Protein AF-A0A0L0P709-F1 (afdb_monomer_lite)

Foldseek 3Di:
DVVVVVVVVPDPVCVVVCVCVVVVVVVVVVVVVVVVVVVVVVVVVVVVVVVVVVVVVQVVCCVVQNDPNVNVVVVVVVVVVVD

Structure (mmCIF, N/CA/C/O backbone):
data_AF-A0A0L0P709-F1
#
_entry.id   AF-A0A0L0P709-F1
#
loop_
_atom_site.group_PDB
_atom_site.id
_atom_site.type_symbol
_atom_site.label_atom_id
_atom_site.label_alt_id
_atom_site.label_comp_id
_atom_site.label_asym_id
_atom_site.label_entity_id
_atom_site.label_seq_id
_atom_site.pdbx_PDB_ins_code
_atom_site.Cartn_x
_atom_site.Cartn_y
_atom_site.Cartn_z
_atom_site.occupancy
_atom_site.B_iso_or_equiv
_atom_site.auth_seq_id
_atom_site.auth_comp_id
_atom_site.auth_asym_id
_atom_site.auth_atom_id
_atom_site.pdbx_PDB_model_num
ATOM 1 N N . MET A 1 1 ? 3.517 0.221 -25.417 1.00 59.69 1 MET A N 1
ATOM 2 C CA . MET A 1 1 ? 4.409 -0.955 -25.317 1.00 59.69 1 MET A CA 1
ATOM 3 C C . MET A 1 1 ? 4.935 -1.325 -26.698 1.00 59.69 1 MET A C 1
ATOM 5 O O . MET A 1 1 ? 6.134 -1.514 -26.826 1.00 59.69 1 MET A O 1
ATOM 9 N N . ASP A 1 2 ? 4.089 -1.272 -27.724 1.00 62.56 2 ASP A N 1
ATOM 10 C CA . ASP A 1 2 ? 4.407 -1.601 -29.124 1.00 62.56 2 ASP A CA 1
ATOM 11 C C . ASP A 1 2 ? 5.620 -0.857 -29.710 1.00 62.56 2 ASP A C 1
ATOM 13 O O . ASP A 1 2 ? 6.531 -1.496 -30.222 1.00 62.56 2 ASP A O 1
ATOM 17 N N . ALA A 1 3 ? 5.729 0.465 -29.531 1.00 61.97 3 ALA A N 1
ATOM 18 C CA . ALA A 1 3 ? 6.890 1.232 -30.012 1.00 61.97 3 ALA A CA 1
ATOM 19 C C . ALA A 1 3 ? 8.228 0.814 -29.354 1.00 61.97 3 ALA A C 1
ATOM 21 O O . ALA A 1 3 ? 9.291 0.884 -29.972 1.00 61.97 3 ALA A O 1
ATOM 22 N N . LEU A 1 4 ? 8.192 0.342 -28.100 1.00 60.88 4 LEU A N 1
ATOM 23 C CA . LEU A 1 4 ? 9.377 -0.192 -27.422 1.00 60.88 4 LEU A CA 1
ATOM 24 C C . LEU A 1 4 ? 9.697 -1.602 -27.917 1.00 60.88 4 LEU A C 1
ATOM 26 O O . LEU A 1 4 ? 10.866 -1.925 -28.090 1.00 60.88 4 LEU A O 1
ATOM 30 N N . GLU A 1 5 ? 8.686 -2.440 -28.154 1.00 65.06 5 GLU A N 1
ATOM 31 C CA . GLU A 1 5 ? 8.890 -3.748 -28.776 1.00 65.06 5 GLU A CA 1
ATOM 32 C C . GLU A 1 5 ? 9.493 -3.616 -30.175 1.00 65.06 5 GLU A C 1
ATOM 34 O O . GLU A 1 5 ? 10.387 -4.380 -30.521 1.00 65.06 5 GLU A O 1
ATOM 39 N N . GLU A 1 6 ? 9.072 -2.626 -30.958 1.00 64.31 6 GLU A N 1
ATOM 40 C CA . GLU A 1 6 ? 9.666 -2.301 -32.257 1.00 64.31 6 GLU A CA 1
ATOM 41 C C . GLU A 1 6 ? 11.118 -1.819 -32.125 1.00 64.31 6 GLU A C 1
ATOM 43 O O . GLU A 1 6 ? 11.997 -2.301 -32.840 1.00 64.31 6 GLU A O 1
ATOM 48 N N . CYS A 1 7 ? 11.420 -0.966 -31.142 1.00 62.34 7 CYS A N 1
ATOM 49 C CA . CYS A 1 7 ? 12.793 -0.571 -30.814 1.00 62.34 7 CYS A CA 1
ATOM 50 C C . CYS A 1 7 ? 13.645 -1.762 -30.320 1.00 62.34 7 CYS A C 1
ATOM 52 O O . CYS A 1 7 ? 14.818 -1.902 -30.662 1.00 62.34 7 CYS A O 1
ATOM 54 N N . HIS A 1 8 ? 13.051 -2.685 -29.563 1.00 63.72 8 HIS A N 1
ATOM 55 C CA . HIS A 1 8 ? 13.693 -3.916 -29.111 1.00 63.72 8 HIS A CA 1
ATOM 56 C C . HIS A 1 8 ? 13.816 -4.978 -30.214 1.00 63.72 8 HIS A C 1
ATOM 58 O O . HIS A 1 8 ? 14.629 -5.892 -30.070 1.00 63.72 8 HIS A O 1
ATOM 64 N N . LYS A 1 9 ? 13.080 -4.861 -31.318 1.00 70.38 9 LYS A N 1
ATOM 65 C CA . LYS A 1 9 ? 13.300 -5.645 -32.540 1.00 70.38 9 LYS A CA 1
ATOM 66 C C . LYS A 1 9 ? 14.425 -5.058 -33.403 1.00 70.38 9 LYS A C 1
ATOM 68 O O . LYS A 1 9 ? 14.949 -5.768 -34.256 1.00 70.38 9 LYS A O 1
ATOM 73 N N . ALA A 1 10 ? 14.835 -3.806 -33.170 1.00 63.31 10 ALA A N 1
ATOM 74 C CA . ALA A 1 10 ? 15.964 -3.200 -33.867 1.00 63.31 10 ALA A CA 1
ATOM 75 C C . ALA A 1 10 ? 17.303 -3.852 -33.467 1.00 63.31 10 ALA A C 1
ATOM 77 O O . ALA A 1 10 ? 17.503 -4.269 -32.321 1.00 63.31 10 ALA A O 1
ATOM 78 N N . GLU A 1 11 ? 18.210 -3.936 -34.446 1.00 69.69 11 GLU A N 1
ATOM 79 C CA . GLU A 1 11 ? 19.461 -4.695 -34.386 1.00 69.69 11 GLU A CA 1
ATOM 80 C C . GLU A 1 11 ? 20.290 -4.440 -33.118 1.00 69.69 11 GLU A C 1
ATOM 82 O O . GLU A 1 11 ? 20.447 -3.305 -32.661 1.00 69.69 11 GLU A O 1
ATOM 87 N N . PHE A 1 12 ? 20.873 -5.519 -32.586 1.00 71.56 12 PHE A N 1
ATOM 88 C CA . PHE A 1 12 ? 21.702 -5.564 -31.375 1.00 71.56 12 PHE A CA 1
ATOM 89 C C . PHE A 1 12 ? 22.724 -4.415 -31.270 1.00 71.56 12 PHE A C 1
ATOM 91 O O . PHE A 1 12 ? 22.914 -3.855 -30.191 1.00 71.56 12 PHE A O 1
ATOM 98 N N . LEU A 1 13 ? 23.317 -4.005 -32.396 1.00 71.31 13 LEU A N 1
ATOM 99 C CA . LEU A 1 13 ? 24.285 -2.908 -32.479 1.00 71.31 13 LEU A CA 1
ATOM 100 C C . LEU A 1 13 ? 23.719 -1.550 -32.042 1.00 71.31 13 LEU A C 1
ATOM 102 O O . LEU A 1 13 ? 24.392 -0.826 -31.314 1.00 71.31 13 LEU A O 1
ATOM 106 N N . LYS A 1 14 ? 22.478 -1.202 -32.401 1.00 72.56 14 LYS A N 1
ATOM 107 C CA . LYS A 1 14 ? 21.874 0.083 -31.994 1.00 72.56 14 LYS A CA 1
ATOM 108 C C . LYS A 1 14 ? 21.659 0.155 -30.483 1.00 72.56 14 LYS A C 1
ATOM 110 O O . LYS A 1 14 ? 21.844 1.210 -29.879 1.00 72.56 14 LYS A O 1
ATOM 115 N N . LYS A 1 15 ? 21.329 -0.986 -29.869 1.00 69.44 15 LYS A N 1
ATOM 116 C CA . LYS A 1 15 ? 21.198 -1.120 -28.413 1.00 69.44 15 LYS A CA 1
ATOM 117 C C . LYS A 1 15 ? 22.552 -1.027 -27.720 1.00 69.44 15 LYS A C 1
ATOM 119 O O . LYS A 1 15 ? 22.677 -0.295 -26.745 1.00 69.44 15 LYS A O 1
ATOM 124 N N . ALA A 1 16 ? 23.559 -1.733 -28.239 1.00 76.06 16 ALA A N 1
ATOM 125 C CA . ALA A 1 16 ? 24.919 -1.703 -27.701 1.00 76.06 16 ALA A CA 1
ATOM 126 C C . ALA A 1 16 ? 25.533 -0.293 -27.764 1.00 76.06 16 ALA A C 1
ATOM 128 O O . ALA A 1 16 ? 26.245 0.109 -26.850 1.00 76.06 16 ALA A O 1
ATOM 129 N N . MET A 1 17 ? 25.194 0.477 -28.801 1.00 80.81 17 MET A N 1
ATOM 130 C CA . MET A 1 17 ? 25.635 1.863 -28.986 1.00 80.81 17 MET A CA 1
ATOM 131 C C . MET A 1 17 ? 24.762 2.899 -28.252 1.00 80.81 17 MET A C 1
ATOM 133 O O . MET A 1 17 ? 25.018 4.095 -28.364 1.00 80.81 17 MET A O 1
ATOM 137 N N . GLY A 1 18 ? 23.733 2.477 -27.504 1.00 76.25 18 GLY A N 1
ATOM 138 C CA . GLY A 1 18 ? 22.933 3.367 -26.653 1.00 76.25 18 GLY A CA 1
ATOM 139 C C . GLY A 1 18 ? 21.953 4.284 -27.391 1.00 76.25 18 GLY A C 1
ATOM 140 O O . GLY A 1 18 ? 21.479 5.259 -26.811 1.00 76.25 18 GLY A O 1
ATOM 141 N N . MET A 1 19 ? 21.606 3.977 -28.644 1.00 78.06 19 MET A N 1
ATOM 142 C CA . MET A 1 19 ? 20.733 4.824 -29.475 1.00 78.06 19 MET A CA 1
ATOM 143 C C . MET A 1 19 ? 19.269 4.889 -29.006 1.00 78.06 19 MET A C 1
ATOM 145 O O . MET A 1 19 ? 18.493 5.635 -29.586 1.00 78.06 19 MET A O 1
ATOM 149 N N . CYS A 1 20 ? 18.884 4.112 -27.988 1.00 76.19 20 CYS A N 1
ATOM 150 C CA . CYS A 1 20 ? 17.525 4.063 -27.433 1.00 76.19 20 CYS A CA 1
ATOM 151 C C . CYS A 1 20 ? 17.466 4.383 -25.926 1.00 76.19 20 CYS A C 1
ATOM 153 O O . CYS A 1 20 ? 16.520 3.997 -25.234 1.00 76.19 20 CYS A O 1
ATOM 155 N N . ASN A 1 21 ? 18.525 4.985 -25.369 1.00 82.19 21 ASN A N 1
ATOM 156 C CA . ASN A 1 21 ? 18.614 5.234 -2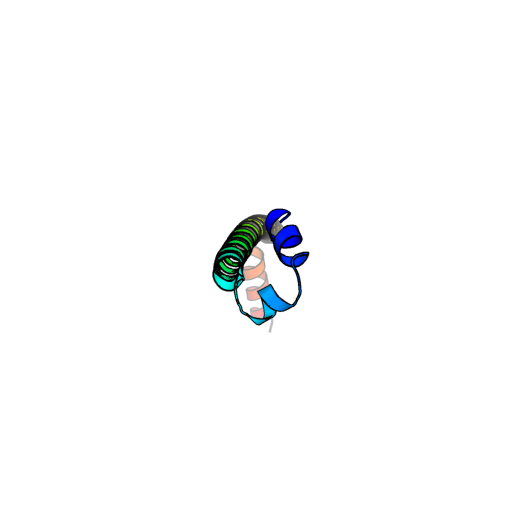3.927 1.00 82.19 21 ASN A CA 1
ATOM 157 C C . ASN A 1 21 ? 17.567 6.249 -23.449 1.00 82.19 21 ASN A C 1
ATOM 159 O O . ASN A 1 21 ? 16.980 6.058 -22.389 1.00 82.19 21 ASN A O 1
ATOM 163 N N . PHE A 1 22 ? 17.281 7.276 -24.253 1.00 84.50 22 PHE A N 1
ATOM 164 C CA . PHE A 1 22 ? 16.301 8.304 -23.907 1.00 84.50 22 PHE A CA 1
ATOM 165 C C . PHE A 1 22 ? 14.891 7.718 -23.747 1.00 84.50 22 PHE A C 1
ATOM 167 O O . PHE A 1 22 ? 14.246 7.898 -22.716 1.00 84.50 22 PHE A O 1
ATOM 174 N N . GLU A 1 23 ? 14.433 6.945 -24.729 1.00 80.69 23 GLU A N 1
ATOM 175 C CA . GLU A 1 23 ? 13.115 6.312 -24.720 1.00 80.69 23 GLU A CA 1
ATOM 176 C C . GLU A 1 23 ? 12.989 5.298 -23.577 1.00 80.69 23 GLU A C 1
ATOM 178 O O . GLU A 1 23 ? 11.942 5.198 -22.931 1.00 80.69 23 GLU A O 1
ATOM 183 N N . LYS A 1 24 ? 14.069 4.561 -23.292 1.00 80.69 24 LYS A N 1
ATOM 184 C CA . LYS A 1 24 ? 14.135 3.625 -22.164 1.00 80.69 24 LYS A CA 1
ATOM 185 C C . LYS A 1 24 ? 14.011 4.344 -20.819 1.00 80.69 24 LYS A C 1
ATOM 187 O O . LYS A 1 24 ? 13.306 3.853 -19.930 1.00 80.69 24 LYS A O 1
ATOM 192 N N . ASP A 1 25 ? 14.678 5.480 -20.658 1.00 87.69 25 ASP A N 1
ATOM 193 C CA . ASP A 1 25 ? 14.642 6.259 -19.422 1.00 87.69 25 ASP A CA 1
ATOM 194 C C . ASP A 1 25 ? 13.253 6.864 -19.195 1.00 87.69 25 ASP A C 1
ATOM 196 O O . ASP A 1 25 ? 12.692 6.735 -18.102 1.00 87.69 25 ASP A O 1
ATOM 200 N N . GLU A 1 26 ? 12.643 7.435 -20.234 1.00 87.88 26 GLU A N 1
ATOM 201 C CA . GLU A 1 26 ? 11.274 7.962 -20.173 1.00 87.88 26 GLU A CA 1
ATOM 202 C C . GLU A 1 26 ? 10.248 6.866 -19.861 1.00 87.88 26 GLU A C 1
ATOM 204 O O . GLU A 1 26 ? 9.379 7.038 -18.999 1.00 87.88 26 GLU A O 1
ATOM 209 N N . LEU A 1 27 ? 10.386 5.687 -20.470 1.00 83.50 27 LEU A N 1
ATOM 210 C CA . LEU A 1 27 ? 9.530 4.551 -20.146 1.00 83.50 27 LEU A CA 1
ATOM 211 C C . LEU A 1 27 ? 9.700 4.107 -18.690 1.00 83.50 27 LEU A C 1
ATOM 213 O O . LEU A 1 27 ? 8.715 3.815 -18.008 1.00 83.50 27 LEU A O 1
ATOM 217 N N . THR A 1 28 ? 10.937 4.055 -18.202 1.00 88.38 28 THR A N 1
ATOM 218 C CA . THR A 1 28 ? 11.223 3.666 -16.818 1.00 88.38 28 THR A CA 1
ATOM 219 C C . THR A 1 28 ? 10.543 4.622 -15.839 1.00 88.38 28 THR A C 1
ATOM 221 O O . THR A 1 28 ? 9.906 4.166 -14.885 1.00 88.38 28 THR A O 1
ATOM 224 N N . LYS A 1 29 ? 10.591 5.934 -16.107 1.00 91.50 29 LYS A N 1
ATOM 225 C CA . LYS A 1 29 ? 9.868 6.950 -15.325 1.00 91.50 29 LYS A CA 1
ATOM 226 C C . LYS A 1 29 ? 8.356 6.728 -15.372 1.00 91.50 29 LYS A C 1
ATOM 228 O O . LYS A 1 29 ? 7.711 6.735 -14.325 1.00 91.50 29 LYS A O 1
ATOM 233 N N . CYS A 1 30 ? 7.799 6.471 -16.555 1.00 90.56 30 CYS A N 1
ATOM 234 C CA . CYS A 1 30 ? 6.369 6.216 -16.732 1.00 90.56 30 CYS A CA 1
ATOM 235 C C . CYS A 1 30 ? 5.897 4.981 -15.940 1.00 90.56 30 CYS A C 1
ATOM 237 O O . CYS A 1 30 ? 4.937 5.057 -15.172 1.00 90.56 30 CYS A O 1
ATOM 239 N N . ILE A 1 31 ? 6.614 3.857 -16.043 1.00 91.00 31 ILE A N 1
ATOM 240 C CA . ILE A 1 31 ? 6.296 2.628 -15.300 1.00 91.00 31 ILE A CA 1
ATOM 241 C C . ILE A 1 31 ? 6.422 2.859 -13.792 1.00 91.00 31 ILE A C 1
ATOM 243 O O . ILE A 1 31 ? 5.605 2.362 -13.014 1.00 91.00 31 ILE A O 1
ATOM 247 N N . HIS A 1 32 ? 7.437 3.607 -13.358 1.00 94.50 32 HIS A N 1
ATOM 248 C CA . HIS A 1 32 ? 7.608 3.946 -11.951 1.00 9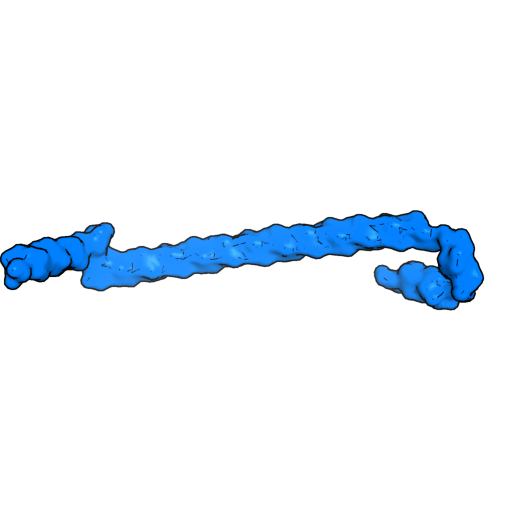4.50 32 HIS A CA 1
ATOM 249 C C . HIS A 1 32 ? 6.439 4.788 -11.418 1.00 94.50 32 HIS A C 1
ATOM 251 O O . HIS A 1 32 ? 5.905 4.489 -10.344 1.00 94.50 32 HIS A O 1
ATOM 257 N N . ALA A 1 33 ? 5.998 5.789 -12.183 1.00 94.88 33 ALA A N 1
ATOM 258 C CA . ALA A 1 33 ? 4.828 6.594 -11.848 1.00 94.88 33 ALA A CA 1
ATOM 259 C C . ALA A 1 33 ? 3.569 5.720 -11.742 1.00 94.88 33 ALA A C 1
ATOM 261 O O . ALA A 1 33 ? 2.891 5.759 -10.717 1.00 94.88 33 ALA A O 1
ATOM 262 N N . GLN A 1 34 ? 3.322 4.847 -12.724 1.00 94.88 34 GLN A N 1
ATOM 263 C CA . GLN A 1 34 ? 2.175 3.936 -12.704 1.00 94.88 34 GLN A CA 1
ATOM 264 C C . GLN A 1 34 ? 2.189 3.021 -11.472 1.00 94.88 34 GLN A C 1
ATOM 266 O O . GLN A 1 34 ? 1.196 2.922 -10.756 1.00 94.88 34 GLN A O 1
ATOM 271 N N . ARG A 1 35 ? 3.336 2.401 -11.161 1.00 95.88 35 ARG A N 1
ATOM 272 C CA . ARG A 1 35 ? 3.485 1.548 -9.967 1.00 95.88 35 ARG A CA 1
ATOM 273 C C . ARG A 1 35 ? 3.178 2.305 -8.676 1.00 95.88 35 ARG A C 1
ATOM 275 O O . ARG A 1 35 ? 2.600 1.731 -7.750 1.00 95.88 35 ARG A O 1
ATOM 282 N N . THR A 1 36 ? 3.579 3.571 -8.616 1.00 97.25 36 THR A N 1
ATOM 283 C CA . THR A 1 36 ? 3.348 4.447 -7.465 1.00 97.25 36 THR A CA 1
ATOM 284 C C . THR A 1 36 ? 1.866 4.784 -7.318 1.00 97.25 36 THR A C 1
ATOM 286 O O . THR A 1 36 ? 1.322 4.664 -6.219 1.00 97.25 36 THR A O 1
ATOM 289 N N . GLU A 1 37 ? 1.188 5.137 -8.409 1.00 97.06 37 GLU A N 1
ATOM 290 C CA . GLU A 1 37 ? -0.254 5.404 -8.403 1.00 97.06 37 GLU A CA 1
ATOM 291 C C . GLU A 1 37 ? -1.070 4.156 -8.051 1.00 97.06 37 GLU A C 1
ATOM 293 O O . GLU A 1 37 ? -1.949 4.211 -7.186 1.00 97.06 37 GLU A O 1
ATOM 298 N N . ASP A 1 38 ? -0.707 2.994 -8.595 1.00 97.06 38 ASP A N 1
ATOM 299 C CA . ASP A 1 38 ? -1.338 1.724 -8.237 1.00 97.06 38 ASP A CA 1
ATOM 300 C C . ASP A 1 38 ? -1.164 1.411 -6.741 1.00 97.06 38 ASP A C 1
ATOM 302 O O . ASP A 1 38 ? -2.085 0.925 -6.075 1.00 97.06 38 ASP A O 1
ATOM 306 N N . ALA A 1 39 ? 0.015 1.696 -6.175 1.00 97.81 39 ALA A N 1
ATOM 307 C CA . ALA A 1 39 ? 0.267 1.517 -4.749 1.00 97.81 39 ALA A CA 1
ATOM 308 C C . ALA A 1 39 ? -0.602 2.456 -3.899 1.00 97.81 39 ALA A C 1
ATOM 310 O O . ALA A 1 39 ? -1.220 2.001 -2.932 1.00 97.81 39 ALA A O 1
ATOM 311 N N . LYS A 1 40 ? -0.720 3.734 -4.280 1.00 97.81 40 LYS A N 1
ATOM 312 C CA . LYS A 1 40 ? -1.611 4.700 -3.615 1.00 97.81 40 LYS A CA 1
ATOM 313 C C . LYS A 1 40 ? -3.068 4.241 -3.661 1.00 97.81 40 LYS A C 1
ATOM 315 O O . LYS A 1 40 ? -3.748 4.271 -2.632 1.00 97.81 40 LYS A O 1
ATOM 320 N N . ALA A 1 41 ? -3.535 3.758 -4.813 1.00 97.88 41 ALA A N 1
ATOM 321 C CA . ALA A 1 41 ? -4.887 3.233 -4.973 1.00 97.88 41 ALA A CA 1
ATOM 322 C C . ALA A 1 41 ? -5.144 2.031 -4.048 1.00 97.88 41 ALA A C 1
ATOM 324 O O . ALA A 1 41 ? -6.148 2.004 -3.331 1.00 97.88 41 ALA A O 1
ATOM 325 N N . ARG A 1 42 ? -4.202 1.078 -3.977 1.00 97.50 42 ARG A N 1
ATOM 326 C CA . ARG A 1 42 ? -4.282 -0.069 -3.054 1.00 97.50 42 ARG A CA 1
ATOM 327 C C . ARG A 1 42 ? -4.319 0.363 -1.587 1.00 97.50 42 ARG A C 1
ATOM 329 O O . ARG A 1 42 ? -5.123 -0.167 -0.820 1.00 97.50 42 ARG A O 1
ATOM 336 N N . ILE A 1 43 ? -3.493 1.336 -1.195 1.00 97.81 43 ILE A N 1
ATOM 337 C CA . ILE A 1 43 ? -3.477 1.877 0.173 1.00 97.81 43 ILE A CA 1
ATOM 338 C C . ILE A 1 43 ? -4.829 2.508 0.521 1.00 97.81 43 ILE A C 1
ATOM 340 O O . ILE A 1 43 ? -5.351 2.256 1.607 1.00 97.81 43 ILE A O 1
ATOM 344 N N . ARG A 1 44 ? -5.425 3.289 -0.391 1.00 97.81 44 ARG A N 1
ATOM 345 C CA . ARG A 1 44 ? -6.744 3.905 -0.179 1.00 97.81 44 ARG A CA 1
ATOM 346 C C . ARG A 1 44 ? -7.821 2.849 0.077 1.00 97.81 44 ARG A C 1
ATOM 348 O O . ARG A 1 44 ? -8.495 2.916 1.102 1.00 97.81 44 ARG A O 1
ATOM 355 N N . ILE A 1 45 ? -7.902 1.837 -0.786 1.00 97.94 45 ILE A N 1
ATOM 356 C CA . ILE A 1 45 ? -8.868 0.734 -0.651 1.00 97.94 45 ILE A CA 1
ATOM 357 C C . ILE A 1 45 ? -8.652 -0.028 0.664 1.00 97.94 45 ILE A C 1
ATOM 359 O O . ILE A 1 45 ? -9.609 -0.377 1.353 1.00 97.94 45 ILE A O 1
ATOM 363 N N . SER A 1 46 ? -7.396 -0.284 1.040 1.00 97.62 46 SER A N 1
ATOM 364 C CA . SER A 1 46 ? -7.071 -0.965 2.298 1.00 97.62 46 SER A CA 1
ATOM 365 C C . SER A 1 46 ? -7.551 -0.169 3.517 1.00 97.62 46 SER A C 1
ATOM 367 O O . SER A 1 46 ? -8.205 -0.721 4.401 1.00 97.62 46 SER A O 1
ATOM 369 N N . ARG A 1 47 ? -7.316 1.151 3.531 1.00 97.56 47 ARG A N 1
ATOM 370 C CA . ARG A 1 47 ? -7.778 2.043 4.606 1.00 97.56 47 ARG A CA 1
ATOM 371 C C . ARG A 1 47 ? -9.301 2.071 4.719 1.00 97.56 47 ARG A C 1
ATOM 373 O O . ARG A 1 47 ? -9.821 2.038 5.829 1.00 97.56 47 ARG A O 1
ATOM 380 N N . GLU A 1 48 ? -10.018 2.112 3.599 1.00 97.31 48 GLU A N 1
ATOM 381 C CA . GLU A 1 48 ? -11.488 2.059 3.585 1.00 97.31 48 GLU A CA 1
ATOM 382 C C . GLU A 1 48 ? -12.010 0.737 4.161 1.00 97.31 48 GLU A C 1
ATOM 384 O O . GLU A 1 48 ? -12.879 0.738 5.035 1.00 97.31 48 GLU A O 1
ATOM 389 N N . LYS A 1 49 ? -11.419 -0.394 3.753 1.00 97.19 49 LYS A N 1
ATOM 390 C CA . LYS A 1 49 ? -11.754 -1.716 4.302 1.00 97.19 49 LYS A CA 1
ATOM 391 C C . LYS A 1 49 ? -11.471 -1.805 5.800 1.00 97.19 49 LYS A C 1
ATOM 393 O O . LYS A 1 49 ? -12.293 -2.340 6.542 1.00 97.19 49 LYS A O 1
ATOM 398 N N . GLN A 1 50 ? -10.338 -1.269 6.252 1.00 97.12 50 GLN A N 1
ATOM 399 C CA . GLN A 1 50 ? -9.967 -1.262 7.665 1.00 97.12 50 GLN A CA 1
ATOM 400 C C . GLN A 1 50 ? -10.950 -0.436 8.499 1.00 97.12 50 GLN A C 1
ATOM 402 O O . GLN A 1 50 ? -11.390 -0.914 9.541 1.00 97.12 50 GLN A O 1
ATOM 407 N N . LYS A 1 51 ? -11.350 0.751 8.024 1.00 97.19 51 LYS A N 1
ATOM 408 C CA . LYS A 1 51 ? -12.373 1.578 8.683 1.00 97.19 51 LYS A CA 1
ATOM 409 C C . LYS A 1 51 ? -13.702 0.834 8.808 1.00 97.19 51 LYS A C 1
ATOM 411 O O . LYS A 1 51 ? -14.228 0.711 9.908 1.00 97.19 51 LYS A O 1
ATOM 416 N N . ALA A 1 52 ? -14.194 0.258 7.710 1.00 96.81 52 ALA A N 1
ATOM 417 C CA . ALA A 1 52 ? -15.449 -0.495 7.716 1.00 96.81 52 ALA A CA 1
ATOM 418 C C . ALA A 1 52 ? -15.398 -1.706 8.665 1.00 96.81 52 ALA A C 1
ATOM 420 O O . ALA A 1 52 ? -16.378 -2.032 9.334 1.00 96.81 52 ALA A O 1
ATOM 421 N N . MET A 1 53 ? -14.251 -2.381 8.738 1.00 96.81 53 MET A N 1
ATOM 422 C CA . MET A 1 53 ? -14.039 -3.492 9.659 1.00 96.81 53 MET A CA 1
ATOM 423 C C . MET A 1 53 ? -14.034 -3.019 11.121 1.00 96.81 53 MET A C 1
ATOM 425 O O . MET A 1 53 ? -14.744 -3.604 11.937 1.00 96.81 53 MET A O 1
ATOM 429 N N . GLN A 1 54 ? -13.314 -1.939 11.439 1.00 95.62 54 GLN A N 1
ATOM 430 C CA . GLN A 1 54 ? -13.266 -1.361 12.787 1.00 95.62 54 GLN A CA 1
ATOM 431 C C . GLN A 1 54 ? -14.647 -0.900 13.262 1.00 95.62 54 GLN A C 1
ATOM 433 O O . GLN A 1 54 ? -15.030 -1.173 14.395 1.00 95.62 54 GLN A O 1
ATOM 438 N N . GLU A 1 55 ? -15.434 -0.264 12.393 1.00 95.12 55 GLU A N 1
ATOM 439 C CA . GLU A 1 55 ? -16.809 0.129 12.714 1.00 95.12 55 GLU A CA 1
ATOM 440 C C . GLU A 1 55 ? -17.693 -1.081 13.028 1.00 95.12 55 GLU A C 1
ATOM 442 O O . GLU A 1 55 ? -18.465 -1.056 13.987 1.00 95.12 55 GLU A O 1
ATOM 447 N N . ARG A 1 56 ? -17.567 -2.167 12.255 1.00 94.38 56 ARG A N 1
ATOM 448 C CA . ARG A 1 56 ? -18.296 -3.419 12.516 1.00 94.38 56 ARG A CA 1
ATOM 449 C C . ARG A 1 56 ? -17.864 -4.073 13.825 1.00 94.38 56 ARG A C 1
ATOM 451 O O . ARG A 1 56 ? -18.716 -4.597 14.536 1.00 94.38 56 ARG A O 1
ATOM 458 N N . GLN A 1 57 ? -16.569 -4.066 14.136 1.00 92.12 57 GLN A N 1
ATOM 459 C CA . GLN A 1 57 ? -16.060 -4.582 15.408 1.00 92.12 57 GLN A CA 1
ATOM 460 C C . GLN A 1 57 ? -16.594 -3.763 16.581 1.00 92.12 57 GLN A C 1
ATOM 462 O O . GLN A 1 57 ? -17.170 -4.342 17.495 1.00 92.12 57 GLN A O 1
ATOM 467 N N . LYS A 1 58 ? -16.514 -2.431 16.498 1.00 91.12 58 LYS A N 1
ATOM 468 C CA . LYS A 1 58 ? -17.030 -1.526 17.527 1.00 91.12 58 LYS A CA 1
ATOM 469 C C . LYS A 1 58 ? -18.521 -1.739 17.785 1.00 91.12 58 LYS A C 1
ATOM 471 O O . LYS A 1 58 ? -18.918 -1.871 18.934 1.00 91.12 58 LYS A O 1
ATOM 476 N N . LYS A 1 59 ? -19.339 -1.829 16.729 1.00 91.19 59 LYS A N 1
ATOM 477 C CA . LYS A 1 59 ? -20.780 -2.111 16.864 1.00 91.19 59 LYS A CA 1
ATOM 478 C C . LYS A 1 59 ? -21.031 -3.429 17.592 1.00 91.19 59 LYS A C 1
ATOM 480 O O . LYS A 1 59 ? -21.806 -3.465 18.536 1.00 91.19 59 LYS A O 1
ATOM 485 N N . ARG A 1 60 ? -20.321 -4.491 17.203 1.00 88.50 60 ARG A N 1
ATOM 486 C CA . ARG A 1 60 ? -20.438 -5.809 17.839 1.00 88.50 60 ARG A CA 1
ATOM 487 C C . ARG A 1 60 ? -20.026 -5.776 19.314 1.00 88.50 60 ARG A C 1
ATOM 489 O O . ARG A 1 60 ? -20.668 -6.405 20.146 1.00 88.50 60 ARG A O 1
ATOM 496 N N . GLU A 1 61 ? -18.956 -5.057 19.647 1.00 89.19 61 GLU A N 1
ATOM 497 C CA . GLU A 1 61 ? -18.515 -4.877 21.034 1.00 89.19 61 GLU A CA 1
ATOM 498 C C . GLU A 1 61 ? -19.536 -4.096 21.865 1.00 89.19 61 GLU A C 1
ATOM 500 O O . GLU A 1 61 ? -19.798 -4.465 23.008 1.00 89.19 61 GLU A O 1
ATOM 505 N N . GLU A 1 62 ? -20.131 -3.047 21.295 1.00 89.44 62 GLU A N 1
ATOM 506 C CA . GLU A 1 62 ? -21.187 -2.268 21.944 1.00 89.44 62 GLU A CA 1
ATOM 507 C C . GLU A 1 62 ? -22.471 -3.088 22.142 1.00 89.44 62 GLU A C 1
ATOM 509 O O . GLU A 1 62 ? -23.105 -2.962 23.188 1.00 89.44 62 GLU A O 1
ATOM 514 N N . GLU A 1 63 ? -22.827 -3.961 21.196 1.00 87.62 63 GLU A N 1
ATOM 515 C CA . GLU A 1 63 ? -23.939 -4.916 21.329 1.00 87.62 63 GLU A CA 1
ATOM 516 C C . GLU A 1 63 ? -23.686 -5.945 22.444 1.00 87.62 63 GLU A C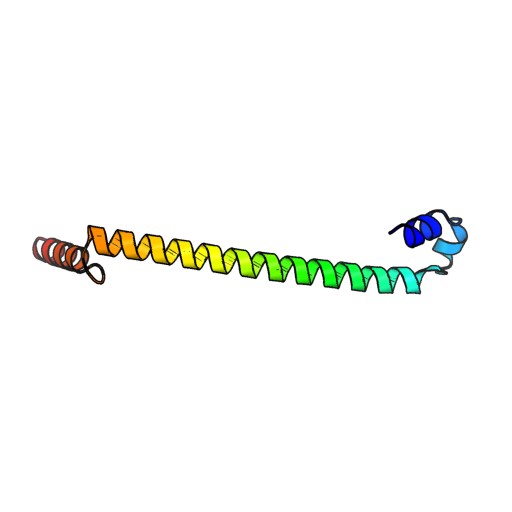 1
ATOM 518 O O . GLU A 1 63 ? -24.587 -6.244 23.224 1.00 87.62 63 GLU A O 1
ATOM 523 N N . LEU A 1 64 ? -22.461 -6.474 22.546 1.00 87.00 64 LEU A N 1
ATOM 524 C CA . LEU A 1 64 ? -22.099 -7.510 23.524 1.00 87.00 64 LEU A CA 1
ATOM 525 C C . LEU A 1 64 ? -21.898 -6.968 24.944 1.00 87.00 64 LEU A C 1
ATOM 527 O O . LEU A 1 64 ? -22.285 -7.610 25.917 1.00 87.00 64 LEU A O 1
ATOM 531 N N . TYR A 1 65 ? -21.248 -5.812 25.076 1.00 86.75 65 TYR A N 1
ATOM 532 C CA . TYR A 1 65 ? -20.757 -5.302 26.359 1.00 86.75 65 TYR A CA 1
ATOM 533 C C . TYR A 1 65 ? -21.328 -3.928 26.731 1.00 86.75 65 TYR A C 1
ATOM 535 O O . TYR A 1 65 ? -20.892 -3.318 27.712 1.00 86.75 65 TYR A O 1
ATOM 543 N N . GLY A 1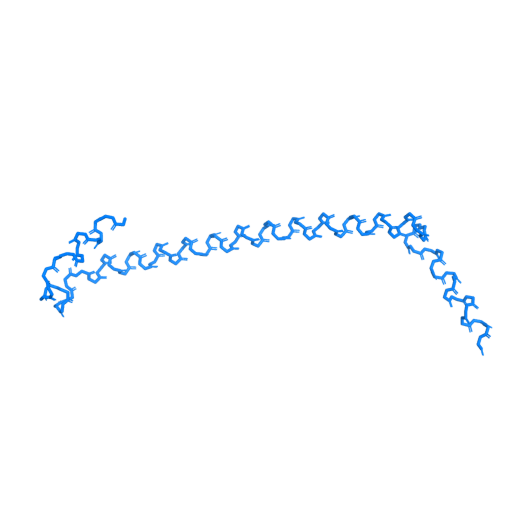 66 ? -22.295 -3.419 25.971 1.00 85.62 66 GLY A N 1
ATOM 544 C CA . GLY A 1 66 ? -22.863 -2.090 26.163 1.00 85.62 66 GLY A CA 1
ATOM 545 C C . GLY A 1 66 ? -21.917 -0.966 25.733 1.00 85.62 66 GLY A C 1
ATOM 546 O O . GLY A 1 66 ? -20.770 -1.177 25.325 1.00 85.62 66 GLY A O 1
ATOM 547 N N . LYS A 1 67 ? -22.399 0.278 25.841 1.00 81.94 67 LYS A N 1
ATOM 548 C CA . LYS A 1 67 ? -21.668 1.477 25.401 1.00 81.94 67 LYS A CA 1
ATOM 549 C C . LYS A 1 67 ? -20.246 1.508 25.978 1.00 81.94 67 LYS A C 1
ATOM 551 O O . LYS A 1 67 ? -20.062 1.423 27.191 1.00 81.94 67 LYS A O 1
ATOM 556 N N . ASN A 1 68 ? -19.245 1.671 25.109 1.00 80.44 68 ASN A N 1
ATOM 557 C CA . ASN A 1 68 ? -17.819 1.716 25.469 1.00 80.44 68 ASN A CA 1
ATOM 558 C C . ASN A 1 68 ? -17.319 0.498 26.282 1.00 80.44 68 ASN A C 1
ATOM 560 O O . ASN A 1 68 ? -16.407 0.645 27.107 1.00 80.44 68 ASN A O 1
ATOM 564 N N . GLY A 1 69 ? -17.928 -0.678 26.094 1.00 83.75 69 GLY A N 1
ATOM 565 C CA . GLY A 1 69 ? -17.548 -1.905 26.793 1.00 83.75 69 GLY A CA 1
ATOM 566 C C . GLY A 1 69 ? -17.802 -1.855 28.300 1.00 83.75 69 GLY A C 1
ATOM 567 O O . GLY A 1 69 ? -17.047 -2.447 29.070 1.00 83.75 69 GLY A O 1
ATOM 568 N N . TYR A 1 70 ? -18.819 -1.109 28.739 1.00 84.12 70 TYR A N 1
ATOM 569 C CA . TYR A 1 70 ? -19.133 -0.910 30.155 1.00 84.12 70 TYR A CA 1
ATOM 570 C C . TYR A 1 70 ? -19.262 -2.230 30.927 1.00 84.12 70 TYR A C 1
ATOM 572 O O . TYR A 1 70 ? -18.620 -2.398 31.961 1.00 84.12 70 TYR A O 1
ATOM 580 N N . LEU A 1 71 ? -20.021 -3.191 30.398 1.00 86.44 71 LEU A N 1
ATOM 581 C CA . LEU A 1 71 ? -20.244 -4.481 31.046 1.00 86.44 71 LEU A CA 1
ATOM 582 C C . LEU A 1 71 ? -18.935 -5.254 31.230 1.00 86.44 71 LEU A C 1
ATOM 584 O O . LEU A 1 71 ? -18.702 -5.823 32.292 1.00 86.44 71 LEU A O 1
ATOM 588 N N . LYS A 1 72 ? -18.048 -5.215 30.228 1.00 88.94 72 LYS A N 1
ATOM 589 C CA . LYS A 1 72 ? -16.721 -5.836 30.309 1.00 88.94 72 LYS A CA 1
ATOM 590 C C . LYS A 1 72 ? -15.905 -5.251 31.464 1.00 88.94 72 LYS A C 1
ATOM 592 O O . LYS A 1 72 ? -15.364 -6.005 32.264 1.00 88.94 72 LYS A O 1
ATOM 597 N N . LYS A 1 73 ? -15.893 -3.921 31.601 1.00 88.69 73 LYS A N 1
ATOM 598 C CA . LYS A 1 73 ? -15.191 -3.226 32.695 1.00 88.69 73 LYS A CA 1
ATOM 599 C C . LYS A 1 73 ? -15.748 -3.601 34.067 1.00 88.69 73 LYS A C 1
ATOM 601 O O . LYS A 1 73 ? -14.981 -3.783 35.003 1.00 88.69 73 LYS A O 1
ATOM 606 N N . VAL A 1 74 ? -17.070 -3.7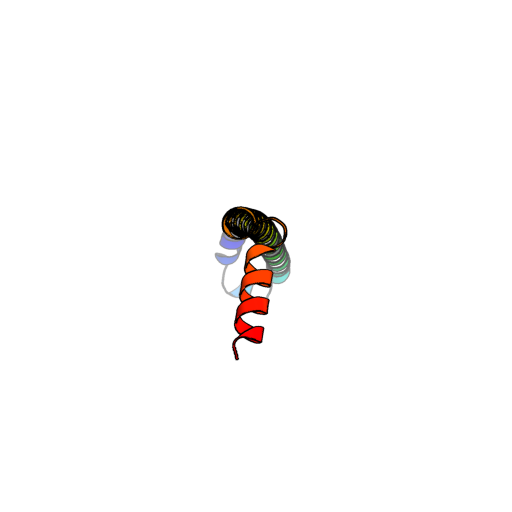24 34.198 1.00 90.31 74 VAL A N 1
ATOM 607 C CA . VAL A 1 74 ? -17.698 -4.135 35.465 1.00 90.31 74 VAL A CA 1
ATOM 608 C C . VAL A 1 74 ? -17.320 -5.574 35.823 1.00 90.31 74 VAL A C 1
ATOM 610 O O . VAL A 1 74 ? -16.964 -5.828 36.970 1.00 90.31 74 VAL A O 1
ATOM 613 N N . ILE A 1 75 ? -17.344 -6.497 34.855 1.00 91.00 75 ILE A N 1
ATOM 614 C CA . ILE A 1 75 ? -16.934 -7.896 35.066 1.00 91.00 75 ILE A CA 1
ATOM 615 C C . ILE A 1 75 ? -15.464 -7.973 35.498 1.00 91.00 75 ILE A C 1
ATOM 617 O O . ILE A 1 75 ? -15.145 -8.689 36.443 1.00 91.00 75 ILE A O 1
ATOM 621 N N . GLU A 1 76 ? -14.578 -7.218 34.844 1.00 91.62 76 GLU A N 1
ATOM 622 C CA . GLU A 1 76 ? -13.155 -7.150 35.202 1.00 91.62 76 GLU A CA 1
ATOM 623 C C . GLU A 1 76 ? -12.947 -6.614 36.626 1.00 91.62 76 GLU A C 1
ATOM 625 O O . GLU A 1 76 ? -12.188 -7.202 37.396 1.00 91.62 76 GLU A O 1
ATOM 630 N N . LEU A 1 77 ? -13.659 -5.548 37.008 1.00 92.62 77 LEU A N 1
ATOM 631 C CA . LEU A 1 77 ? -13.603 -4.992 38.365 1.00 92.62 77 LEU A CA 1
ATOM 632 C C . LEU A 1 77 ? -14.096 -5.988 39.420 1.00 92.62 77 LEU A C 1
ATOM 634 O O . LEU A 1 77 ? -13.500 -6.104 40.488 1.00 92.62 77 LEU A O 1
ATOM 638 N N . GLU A 1 78 ? -15.184 -6.701 39.142 1.00 91.00 78 GLU A N 1
ATOM 639 C CA . GLU A 1 78 ? -15.741 -7.691 40.065 1.00 91.00 78 GLU A CA 1
ATOM 640 C C . GLU A 1 78 ? -14.825 -8.913 40.211 1.00 91.00 78 GLU A C 1
ATOM 642 O O . GLU A 1 78 ? -14.644 -9.421 41.314 1.00 91.00 78 GLU A O 1
ATOM 647 N N . ALA A 1 79 ? -14.193 -9.361 39.123 1.00 92.38 79 ALA A N 1
ATOM 648 C CA . ALA A 1 79 ? -13.210 -10.440 39.166 1.00 92.38 79 ALA A CA 1
ATOM 649 C C . ALA A 1 79 ? -11.973 -10.059 39.995 1.00 92.38 79 ALA A C 1
ATOM 651 O O . ALA A 1 79 ? -11.501 -10.874 40.783 1.00 92.38 79 ALA A O 1
ATOM 652 N N . GLN A 1 80 ? -11.488 -8.817 39.868 1.00 90.56 80 GLN A N 1
ATOM 653 C CA . GLN A 1 80 ? -10.371 -8.302 40.668 1.00 90.56 80 GLN A CA 1
ATOM 654 C C . GLN A 1 80 ? -10.702 -8.215 42.159 1.00 90.56 80 GLN A C 1
ATOM 656 O O . GLN A 1 80 ? -9.838 -8.478 42.981 1.00 90.56 80 GLN A O 1
ATOM 661 N N . LYS A 1 81 ? -11.943 -7.874 42.523 1.00 89.38 81 LYS A N 1
ATOM 662 C CA . LYS A 1 81 ? -12.381 -7.833 43.930 1.00 89.38 81 LYS A CA 1
ATOM 663 C C . LYS A 1 81 ? -12.490 -9.212 44.586 1.00 89.38 81 LYS A C 1
ATOM 665 O O . LYS A 1 81 ? -12.569 -9.286 45.808 1.00 89.38 81 LYS A O 1
ATOM 670 N N . ARG A 1 82 ? -12.598 -10.277 43.787 1.00 78.88 82 ARG A N 1
ATOM 671 C CA . ARG A 1 82 ? -12.740 -11.666 44.256 1.00 78.88 82 ARG A CA 1
ATOM 672 C C . ARG A 1 82 ? -11.406 -12.415 44.356 1.00 78.88 82 ARG A C 1
ATOM 674 O O . ARG A 1 82 ? -11.420 -13.556 44.814 1.00 78.88 82 ARG A O 1
ATOM 681 N N . GLN A 1 83 ? -10.310 -11.810 43.897 1.00 65.38 83 GLN A N 1
ATOM 682 C CA . GLN A 1 83 ? -8.935 -12.279 44.106 1.00 65.38 83 GLN A CA 1
ATOM 683 C C . GLN A 1 83 ? -8.353 -11.642 45.366 1.00 65.38 83 GLN A C 1
ATOM 685 O O . GLN A 1 83 ? -7.552 -12.337 46.027 1.00 65.38 83 GLN A O 1
#

Organism: Candidozyma auris (NCBI:txid498019)

Radius of gyration: 29.06 Å; chains: 1; bounding box: 50×21×79 Å

Secondary structure (DSSP, 8-state):
-HHHHHHHHS-HHHHHTTTTHHHHHHHHHHHHHHHHHHHHHHHHHHHHHHHHHHHHHHHHHHHHH-GGGHHHHHHHHHHHHT-

Sequence (83 aa):
MDALEECHKAEFLKKAMGMCNFEKDELTKCIHAQRTEDAKARIRISREKQKAMQERQKKREEELYGKNGYLKKVIELEAQKRQ

InterPro domains:
 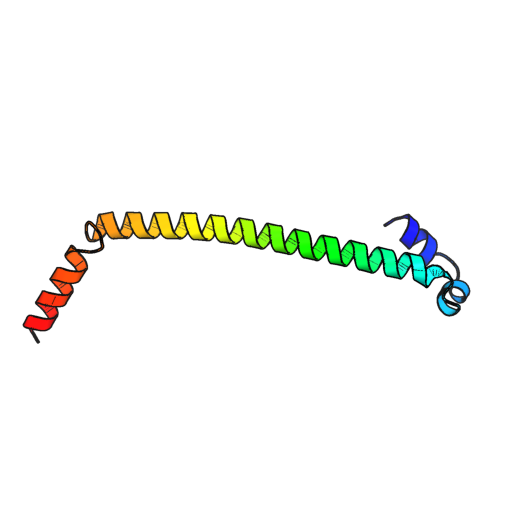 IPR013892 Cytochrome c oxidase biogenesis protein Cmc1-like [PF08583] (1-53)

pLDDT: mean 85.54, std 11.33, range [59.69, 97.94]